Protein AF-L0A581-F1 (afdb_monomer_lite)

Foldseek 3Di:
DDPVLLVLLQQKWKWKAFPDPPPPPVPPDGTDTDRSDPPVSLVVQVCVVCVPPDDPWDKDKDWPAQDPQQKTKIWIDTPVGIMMMIMAGPVSHHRDPVNRVVVNDRVPNDDPDD

Sequence (114 aa):
MNEEQTLQLLDVVFVVYTTEDDLLDEDESPLVGVRADLDAAMKLAFERLLRDTTQEVNFTVAVLGPFADGRVNWLVETDESSMTIEAVRLSGEAIGEELMAWLMDPARFQPPQA

Structure (mmCIF, N/CA/C/O backbone):
data_AF-L0A581-F1
#
_entry.id   AF-L0A581-F1
#
loop_
_atom_site.group_PDB
_atom_site.id
_atom_site.type_symbol
_atom_site.label_atom_id
_atom_site.label_alt_id
_atom_site.label_comp_id
_atom_site.label_asym_id
_atom_site.label_entity_id
_atom_site.label_seq_id
_atom_site.pdbx_PDB_ins_code
_atom_site.Cartn_x
_atom_site.Cartn_y
_atom_site.Cartn_z
_atom_site.occupancy
_atom_site.B_iso_or_equiv
_atom_site.auth_seq_id
_atom_site.auth_comp_id
_atom_site.auth_asym_id
_atom_site.auth_atom_id
_atom_site.pdbx_PDB_model_num
ATOM 1 N N . MET A 1 1 ? -13.138 11.656 -2.126 1.00 68.62 1 MET A N 1
ATOM 2 C CA . MET A 1 1 ? -12.924 11.302 -0.712 1.00 68.62 1 MET A CA 1
ATOM 3 C C . MET A 1 1 ? -13.663 12.325 0.126 1.00 68.62 1 MET A C 1
ATOM 5 O O . MET A 1 1 ? -13.621 13.493 -0.246 1.00 68.62 1 MET A O 1
ATOM 9 N N . ASN A 1 2 ? -14.409 11.911 1.148 1.00 76.50 2 ASN A N 1
ATOM 10 C CA . ASN A 1 2 ? -15.070 12.849 2.064 1.00 76.50 2 ASN A CA 1
ATOM 11 C C . ASN A 1 2 ? -14.111 13.253 3.214 1.00 76.50 2 ASN A C 1
ATOM 13 O O . ASN A 1 2 ? -13.004 12.717 3.324 1.00 76.50 2 ASN A O 1
ATOM 17 N N . GLU A 1 3 ? -14.499 14.226 4.044 1.00 75.56 3 GLU A N 1
ATOM 18 C CA . GLU A 1 3 ? -13.660 14.704 5.161 1.00 75.56 3 GLU A CA 1
ATOM 19 C C . GLU A 1 3 ? -13.364 13.599 6.188 1.00 75.56 3 GLU A C 1
ATOM 21 O O . GLU A 1 3 ? -12.247 13.506 6.690 1.00 75.56 3 GLU A O 1
ATOM 26 N N . GLU A 1 4 ? -14.325 12.713 6.444 1.00 71.81 4 GLU A N 1
ATOM 27 C CA . GLU A 1 4 ? -14.196 11.607 7.398 1.00 71.81 4 GLU A CA 1
ATOM 28 C C . GLU A 1 4 ? -13.155 10.567 6.952 1.00 71.81 4 GL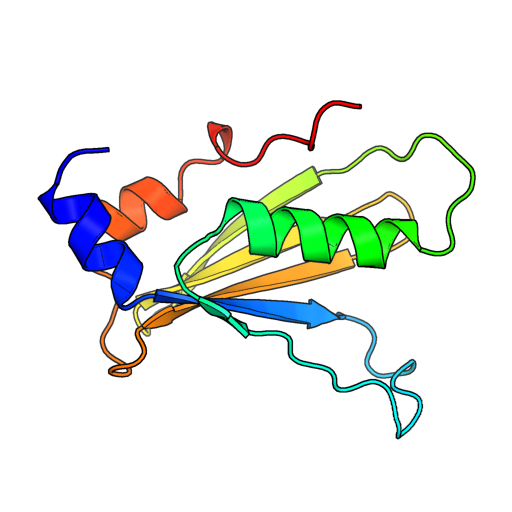U A C 1
ATOM 30 O O . GLU A 1 4 ? -12.266 10.205 7.720 1.00 71.81 4 GLU A O 1
ATOM 35 N N . GLN A 1 5 ? -13.176 10.175 5.677 1.00 67.06 5 GLN A N 1
ATOM 36 C CA . GLN A 1 5 ? -12.172 9.302 5.058 1.00 67.06 5 GLN A CA 1
ATOM 37 C C . GLN A 1 5 ? -10.781 9.945 5.052 1.00 67.06 5 GLN A C 1
ATOM 39 O O . GLN A 1 5 ? -9.779 9.270 5.274 1.00 67.06 5 GLN A O 1
ATOM 44 N N . THR A 1 6 ? -10.718 11.261 4.832 1.00 71.38 6 THR A N 1
ATOM 45 C CA . THR A 1 6 ? -9.455 12.012 4.839 1.00 71.38 6 THR A CA 1
ATOM 46 C C . THR A 1 6 ? -8.818 12.004 6.227 1.00 71.38 6 THR A C 1
ATOM 48 O O . THR A 1 6 ? -7.613 11.809 6.351 1.00 71.38 6 THR A O 1
ATOM 51 N N . LEU A 1 7 ? -9.625 12.170 7.279 1.00 71.75 7 LEU A N 1
ATOM 52 C CA . LEU A 1 7 ? -9.161 12.110 8.665 1.00 71.75 7 LEU A CA 1
ATOM 53 C C . LEU A 1 7 ? -8.701 10.702 9.059 1.00 71.75 7 LEU A C 1
ATOM 55 O O . LEU A 1 7 ? -7.675 10.573 9.720 1.00 71.75 7 LEU A O 1
ATOM 59 N N . GLN A 1 8 ? -9.402 9.652 8.620 1.00 69.62 8 GLN A N 1
ATOM 60 C CA . GLN A 1 8 ? -8.990 8.266 8.880 1.00 69.62 8 GLN A CA 1
ATOM 61 C C . GLN A 1 8 ? -7.646 7.913 8.212 1.00 69.62 8 GLN A C 1
ATOM 63 O O . GLN A 1 8 ? -6.856 7.167 8.789 1.00 69.62 8 GLN A O 1
ATOM 68 N N . LEU A 1 9 ? -7.344 8.485 7.039 1.00 72.38 9 LEU A N 1
ATOM 69 C CA . LEU A 1 9 ? -6.056 8.317 6.348 1.00 72.38 9 LEU A CA 1
ATOM 70 C C . LEU A 1 9 ? -4.861 8.922 7.098 1.00 72.38 9 LEU A C 1
ATOM 72 O O . LEU A 1 9 ? -3.745 8.431 6.945 1.00 72.38 9 LEU A O 1
ATOM 76 N N . LEU A 1 10 ? -5.069 9.943 7.939 1.00 72.12 10 LEU A N 1
ATOM 77 C CA . LEU A 1 10 ? -3.986 10.575 8.712 1.00 72.12 10 LEU A CA 1
ATOM 78 C C . LEU A 1 10 ? -3.336 9.630 9.736 1.00 72.12 10 LEU A C 1
ATOM 80 O O . LEU A 1 10 ? -2.185 9.846 10.140 1.00 72.12 10 LEU A O 1
ATOM 84 N N . ASP A 1 11 ? -4.073 8.595 10.136 1.00 78.81 11 ASP A N 1
ATOM 85 C CA . ASP A 1 11 ? -3.630 7.564 11.070 1.00 78.81 11 ASP A CA 1
ATOM 86 C C . ASP A 1 11 ? -3.004 6.349 10.373 1.00 78.81 11 ASP A C 1
ATOM 88 O O . ASP A 1 11 ? -2.505 5.459 11.063 1.00 78.81 11 ASP A O 1
ATOM 92 N N . VAL A 1 12 ? -3.020 6.294 9.036 1.00 82.38 12 VAL A N 1
ATOM 93 C CA . VAL A 1 12 ? -2.442 5.197 8.251 1.00 82.38 12 VAL A CA 1
ATOM 94 C C . VAL A 1 12 ? -1.005 5.519 7.842 1.00 82.38 12 VAL A C 1
ATOM 96 O O . VAL A 1 12 ? -0.673 6.616 7.383 1.00 82.38 12 VAL A O 1
ATOM 99 N N . VAL A 1 13 ? -0.140 4.524 8.002 1.00 83.06 13 VAL A N 1
ATOM 100 C CA . VAL A 1 13 ? 1.222 4.500 7.480 1.00 83.06 13 VAL A CA 1
ATOM 101 C C . VAL A 1 13 ? 1.286 3.469 6.372 1.00 83.06 13 VAL A C 1
ATOM 103 O O . VAL A 1 13 ? 0.856 2.331 6.558 1.00 83.06 13 VAL A O 1
ATOM 106 N N . PHE A 1 14 ? 1.850 3.882 5.244 1.00 84.50 14 PHE A N 1
ATOM 107 C CA . PHE A 1 14 ? 2.185 3.006 4.137 1.00 84.50 14 PHE A CA 1
ATOM 108 C C . PHE A 1 14 ? 3.657 2.621 4.250 1.00 84.50 14 PHE A C 1
ATOM 110 O O . PHE A 1 14 ? 4.517 3.497 4.295 1.00 84.50 14 PHE A O 1
ATOM 117 N N . VAL A 1 15 ? 3.961 1.332 4.329 1.00 82.44 15 VAL A N 1
ATOM 118 C CA . VAL A 1 15 ? 5.325 0.812 4.452 1.00 82.44 15 VAL A CA 1
ATOM 119 C C . VAL A 1 15 ? 5.674 0.073 3.173 1.00 82.44 15 VAL A C 1
ATOM 121 O O . VAL A 1 15 ? 4.966 -0.852 2.794 1.00 82.44 15 VAL A O 1
ATOM 124 N N . VAL A 1 16 ? 6.749 0.483 2.504 1.00 80.88 16 VAL A N 1
ATOM 125 C CA . VAL A 1 16 ? 7.241 -0.179 1.289 1.00 80.88 16 VAL A CA 1
ATOM 126 C C . VAL A 1 16 ? 8.348 -1.167 1.665 1.00 80.88 16 VAL A C 1
ATOM 128 O O . VAL A 1 16 ? 9.327 -0.760 2.291 1.00 80.88 16 VAL A O 1
ATOM 131 N N . TYR A 1 17 ? 8.207 -2.432 1.266 1.00 76.81 17 TYR A N 1
ATOM 132 C CA . TYR A 1 17 ? 9.188 -3.503 1.447 1.00 76.81 17 TYR A CA 1
ATOM 133 C C . TYR A 1 17 ? 9.757 -3.952 0.098 1.00 76.81 17 TYR A C 1
ATOM 135 O O . TYR A 1 17 ? 9.024 -4.143 -0.876 1.00 76.81 17 TYR A O 1
ATOM 143 N N . THR A 1 18 ? 11.067 -4.179 0.055 1.00 67.62 18 THR A N 1
ATOM 144 C CA . THR A 1 18 ? 11.718 -4.948 -1.013 1.00 67.62 18 THR A CA 1
ATOM 145 C C . THR A 1 18 ? 11.455 -6.435 -0.775 1.00 67.62 18 THR A C 1
ATOM 147 O O . THR A 1 18 ? 11.578 -6.901 0.355 1.00 67.62 18 THR A O 1
ATOM 150 N N . THR A 1 19 ? 11.099 -7.204 -1.808 1.00 58.16 19 THR A N 1
ATOM 151 C CA . THR A 1 19 ? 10.982 -8.672 -1.675 1.00 58.16 19 THR A CA 1
ATOM 152 C C . THR A 1 19 ? 12.332 -9.388 -1.734 1.00 58.16 19 THR A C 1
ATOM 154 O O . THR A 1 19 ? 12.384 -10.601 -1.560 1.00 58.16 19 THR A O 1
ATOM 157 N N . GLU A 1 20 ? 13.419 -8.666 -2.003 1.00 53.75 20 GLU A N 1
ATOM 158 C CA . GLU A 1 20 ? 14.763 -9.234 -2.054 1.00 53.75 20 GLU A CA 1
ATOM 159 C C . GLU A 1 20 ? 15.394 -9.238 -0.658 1.00 53.75 20 GLU A C 1
ATOM 161 O O . GLU A 1 20 ? 15.804 -8.200 -0.139 1.00 53.75 20 GLU A O 1
ATOM 166 N N . ASP A 1 21 ? 15.475 -10.435 -0.071 1.00 46.59 21 ASP A N 1
ATOM 167 C CA . ASP A 1 21 ? 16.204 -10.738 1.172 1.00 46.59 21 ASP A CA 1
ATOM 168 C C . ASP A 1 21 ? 17.738 -10.556 1.031 1.00 46.59 21 ASP A C 1
ATOM 170 O O . ASP A 1 21 ? 18.444 -10.550 2.036 1.00 46.59 21 ASP A O 1
ATOM 174 N N . ASP A 1 22 ? 18.263 -10.374 -0.190 1.00 42.19 22 ASP A N 1
ATOM 175 C CA . ASP A 1 22 ? 19.704 -10.455 -0.493 1.00 42.19 22 ASP A CA 1
ATOM 176 C C . ASP A 1 22 ? 20.387 -9.117 -0.871 1.00 42.19 22 ASP A C 1
ATOM 178 O O . ASP A 1 22 ? 21.596 -9.115 -1.103 1.00 42.19 22 ASP A O 1
ATOM 182 N N . LEU A 1 23 ? 19.676 -7.977 -0.927 1.00 46.34 23 LEU A N 1
ATOM 183 C CA . LEU A 1 23 ? 20.239 -6.695 -1.418 1.00 46.34 23 LEU A CA 1
ATOM 184 C C . LEU A 1 23 ? 20.294 -5.542 -0.408 1.00 46.34 23 LEU A C 1
ATOM 186 O O . LEU A 1 23 ? 20.573 -4.406 -0.790 1.00 46.34 23 LEU A O 1
ATOM 190 N N . LEU A 1 24 ? 20.080 -5.792 0.882 1.00 49.78 24 LEU A N 1
ATOM 191 C CA . LEU A 1 24 ? 20.386 -4.759 1.869 1.00 49.78 24 LEU A CA 1
ATOM 192 C C . LEU A 1 24 ? 21.903 -4.709 2.066 1.00 49.78 24 LEU A C 1
ATOM 194 O O . LEU A 1 24 ? 22.451 -5.394 2.931 1.00 49.78 24 LEU A O 1
ATOM 198 N N . ASP A 1 25 ? 22.578 -3.867 1.279 1.00 49.84 25 ASP A N 1
ATOM 199 C CA . ASP A 1 25 ? 23.781 -3.200 1.773 1.00 49.84 25 ASP A CA 1
ATOM 200 C C . ASP A 1 25 ? 23.455 -2.693 3.188 1.00 49.84 25 ASP A C 1
ATOM 202 O O . ASP A 1 25 ? 22.387 -2.116 3.408 1.00 49.84 25 ASP A O 1
ATOM 206 N N . GLU A 1 26 ? 24.345 -2.916 4.159 1.00 47.88 26 GLU A N 1
ATOM 207 C CA . GLU A 1 26 ? 24.122 -2.601 5.585 1.00 47.88 26 GLU A CA 1
ATOM 208 C C . GLU A 1 26 ? 23.738 -1.118 5.847 1.00 47.88 26 GLU A C 1
ATOM 210 O O . GLU A 1 26 ? 23.304 -0.776 6.949 1.00 47.88 26 GLU A O 1
ATOM 215 N N . ASP A 1 27 ? 23.838 -0.258 4.824 1.00 48.06 27 ASP A N 1
ATOM 216 C CA . ASP A 1 27 ? 23.495 1.166 4.816 1.00 48.06 27 ASP A CA 1
ATOM 217 C C . ASP A 1 27 ? 22.139 1.516 4.149 1.00 48.06 27 ASP A C 1
ATOM 219 O O . ASP A 1 27 ? 21.632 2.628 4.344 1.00 48.06 27 ASP A O 1
ATOM 223 N N . GLU A 1 28 ? 21.498 0.616 3.393 1.00 47.66 28 GLU A N 1
ATOM 224 C CA . GLU A 1 28 ? 20.179 0.870 2.795 1.00 47.66 28 GLU A CA 1
ATOM 225 C C . GLU A 1 28 ? 19.071 0.442 3.764 1.00 47.66 28 GLU A C 1
ATOM 227 O O . GLU A 1 28 ? 18.660 -0.710 3.844 1.00 47.66 28 GLU A O 1
ATOM 232 N N . SER A 1 29 ? 18.566 1.398 4.548 1.00 47.06 29 SER A N 1
ATOM 233 C CA . SER A 1 29 ? 17.459 1.141 5.476 1.00 47.06 29 SER A CA 1
ATOM 234 C C . SER A 1 29 ? 16.235 0.563 4.726 1.00 47.06 29 SER A C 1
ATOM 236 O O . SER A 1 29 ? 15.714 1.224 3.817 1.00 47.06 29 SER A O 1
ATOM 238 N N . PRO A 1 30 ? 15.728 -0.627 5.113 1.00 49.50 30 PRO A N 1
ATOM 239 C CA . PRO A 1 30 ? 14.757 -1.395 4.320 1.00 49.50 30 PRO A CA 1
ATOM 240 C C . PRO A 1 30 ? 13.324 -0.855 4.352 1.00 49.50 30 PRO A C 1
ATOM 242 O O . PRO A 1 30 ? 12.427 -1.449 3.764 1.00 49.50 30 PRO A O 1
ATOM 245 N N . LEU A 1 31 ? 13.071 0.230 5.085 1.00 53.72 31 LEU A N 1
ATOM 246 C CA . LEU A 1 31 ? 11.724 0.613 5.492 1.00 53.72 31 LEU A CA 1
ATOM 247 C C . LEU A 1 31 ? 11.559 2.123 5.376 1.00 53.72 31 LEU A C 1
ATOM 249 O O . LEU A 1 31 ? 12.051 2.881 6.213 1.00 53.72 31 LEU A O 1
ATOM 253 N N . VAL A 1 32 ? 10.833 2.569 4.355 1.00 57.50 32 VAL A N 1
ATOM 254 C CA . VAL A 1 32 ? 10.354 3.951 4.290 1.00 57.50 32 VAL A CA 1
ATOM 255 C C . VAL A 1 32 ? 8.858 3.925 4.560 1.00 57.50 32 VAL A C 1
ATOM 257 O O . VAL A 1 32 ? 8.063 3.505 3.722 1.00 57.50 32 VAL A O 1
ATOM 260 N N . GLY A 1 33 ? 8.483 4.350 5.765 1.00 59.97 33 GLY A N 1
ATOM 261 C CA . GLY A 1 33 ? 7.094 4.632 6.096 1.00 59.97 33 GLY A CA 1
ATOM 262 C C . GLY A 1 33 ? 6.687 5.969 5.482 1.00 59.97 33 GLY A C 1
ATOM 263 O O . GLY A 1 33 ? 7.175 7.016 5.908 1.00 59.97 33 GLY A O 1
ATOM 264 N N . VAL A 1 34 ? 5.789 5.951 4.504 1.00 63.78 34 VAL A N 1
ATOM 265 C CA . VAL A 1 34 ? 5.143 7.148 3.971 1.00 63.78 34 VAL A CA 1
ATOM 266 C C . VAL A 1 34 ? 3.847 7.360 4.744 1.00 63.78 34 VAL A C 1
ATOM 268 O O . VAL A 1 34 ? 2.934 6.533 4.731 1.00 63.78 34 VAL A O 1
ATOM 271 N N . ARG A 1 35 ? 3.775 8.461 5.491 1.00 60.69 35 ARG A N 1
ATOM 272 C CA . ARG A 1 35 ? 2.602 8.780 6.308 1.00 60.69 35 ARG A CA 1
ATOM 273 C C . ARG A 1 35 ? 1.500 9.363 5.423 1.00 60.69 35 ARG A C 1
ATOM 275 O O . ARG A 1 35 ? 1.752 10.336 4.720 1.00 60.69 35 ARG A O 1
ATOM 282 N N . ALA A 1 36 ? 0.294 8.804 5.522 1.00 60.25 36 ALA A N 1
ATOM 283 C CA . ALA A 1 36 ? -0.961 9.290 4.935 1.00 60.25 36 ALA A CA 1
ATOM 284 C C . ALA A 1 36 ? -1.079 9.362 3.396 1.00 60.25 36 ALA A C 1
ATOM 286 O O . ALA A 1 36 ? -2.197 9.509 2.907 1.00 60.25 36 ALA A O 1
ATOM 287 N N . ASP A 1 37 ? 0.010 9.246 2.634 1.00 73.50 37 ASP A N 1
ATOM 288 C CA . ASP A 1 37 ? -0.003 9.444 1.180 1.00 73.50 37 ASP A CA 1
ATOM 289 C C . ASP A 1 37 ? 0.359 8.154 0.425 1.00 73.50 37 ASP A C 1
ATOM 291 O O . ASP A 1 37 ? 1.531 7.799 0.264 1.00 73.50 37 ASP A O 1
ATOM 295 N N . LEU A 1 38 ? -0.680 7.441 -0.024 1.00 75.69 38 LEU A N 1
ATOM 296 C CA . LEU A 1 38 ? -0.548 6.249 -0.859 1.00 75.69 38 LEU A CA 1
ATOM 297 C C . LEU A 1 38 ? 0.178 6.563 -2.173 1.00 75.69 38 LEU A C 1
ATOM 299 O O . LEU A 1 38 ? 0.991 5.754 -2.612 1.00 75.69 38 LEU A O 1
ATOM 303 N N . ASP A 1 39 ? -0.058 7.730 -2.776 1.00 78.50 39 ASP A N 1
ATOM 304 C CA . ASP A 1 39 ? 0.567 8.101 -4.048 1.00 78.50 39 ASP A CA 1
ATOM 305 C C . ASP A 1 39 ? 2.077 8.268 -3.866 1.00 78.50 39 ASP A C 1
ATOM 307 O O . ASP A 1 39 ? 2.864 7.841 -4.710 1.00 78.50 39 ASP A O 1
ATOM 311 N N . ALA A 1 40 ? 2.505 8.822 -2.730 1.00 78.81 40 ALA A N 1
ATOM 312 C CA . ALA A 1 40 ? 3.918 8.914 -2.387 1.00 78.81 40 ALA A CA 1
ATOM 313 C C . ALA A 1 40 ? 4.546 7.539 -2.080 1.00 78.81 40 ALA A C 1
ATOM 315 O O . ALA A 1 40 ? 5.689 7.303 -2.475 1.00 78.81 40 ALA A O 1
ATOM 316 N N . ALA A 1 41 ? 3.816 6.613 -1.445 1.00 81.25 41 ALA A N 1
ATOM 317 C CA . ALA A 1 41 ? 4.283 5.236 -1.250 1.00 81.25 41 ALA A CA 1
ATOM 318 C C . ALA A 1 41 ? 4.436 4.492 -2.586 1.00 81.25 41 ALA A C 1
ATOM 320 O O . ALA A 1 41 ? 5.466 3.866 -2.834 1.00 81.25 41 ALA A O 1
ATOM 321 N N . MET A 1 42 ? 3.446 4.626 -3.472 1.00 80.94 42 MET A N 1
ATOM 322 C CA . MET A 1 42 ? 3.479 4.081 -4.828 1.00 80.94 42 MET A CA 1
ATOM 323 C C . MET A 1 42 ? 4.641 4.671 -5.624 1.00 80.94 42 MET A C 1
ATOM 325 O O . MET A 1 42 ? 5.430 3.929 -6.198 1.00 80.94 42 MET A O 1
ATOM 329 N N . LYS A 1 43 ? 4.796 6.000 -5.618 1.00 80.56 43 LYS A N 1
ATOM 330 C CA . LYS A 1 43 ? 5.900 6.687 -6.295 1.00 80.56 43 LYS A CA 1
ATOM 331 C C . LYS A 1 43 ? 7.255 6.187 -5.8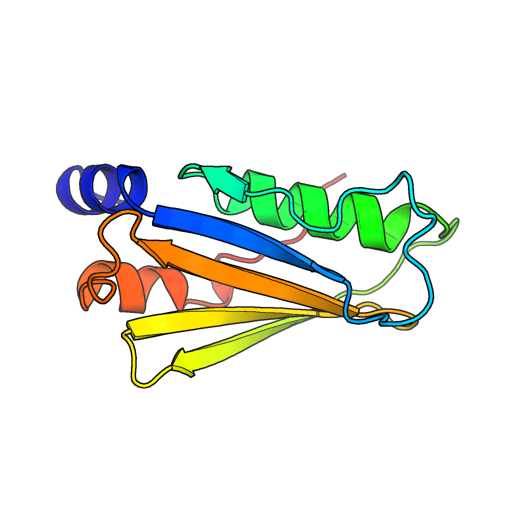08 1.00 80.56 43 LYS A C 1
ATOM 333 O O . LYS A 1 43 ? 8.118 5.924 -6.634 1.00 80.56 43 LYS A O 1
ATOM 338 N N . LEU A 1 44 ? 7.429 6.013 -4.500 1.00 80.00 44 LEU A N 1
ATOM 339 C CA . LEU A 1 44 ? 8.669 5.482 -3.947 1.00 80.00 44 LEU A CA 1
ATOM 340 C C . LEU A 1 44 ? 8.932 4.037 -4.390 1.00 80.00 44 LEU A C 1
ATOM 342 O O . LEU A 1 44 ? 10.064 3.709 -4.742 1.00 80.00 44 LEU A O 1
ATOM 346 N N . ALA A 1 45 ? 7.907 3.179 -4.379 1.00 81.06 45 ALA A N 1
ATOM 347 C CA . ALA A 1 45 ? 8.027 1.810 -4.872 1.00 81.06 45 ALA A CA 1
ATOM 348 C C . ALA A 1 45 ? 8.440 1.796 -6.353 1.00 81.06 45 ALA A C 1
ATOM 350 O O . ALA A 1 45 ? 9.363 1.077 -6.724 1.00 81.06 45 ALA A O 1
ATOM 351 N N . PHE A 1 46 ? 7.836 2.655 -7.180 1.00 79.44 46 PHE A N 1
ATOM 352 C CA . PHE A 1 46 ? 8.226 2.811 -8.581 1.00 79.44 46 PHE A CA 1
ATOM 353 C C . PHE A 1 46 ? 9.653 3.335 -8.740 1.00 79.44 46 PHE A C 1
ATOM 355 O O . PHE A 1 46 ? 10.424 2.754 -9.491 1.00 79.44 46 PHE A O 1
ATOM 362 N N . GLU A 1 47 ? 10.040 4.395 -8.032 1.00 79.81 47 GLU A N 1
ATOM 363 C CA . GLU A 1 47 ? 11.400 4.945 -8.100 1.00 79.81 47 GLU A CA 1
ATOM 364 C C . GLU A 1 47 ? 12.457 3.900 -7.732 1.00 79.81 47 GLU A C 1
ATOM 366 O O . GLU A 1 47 ? 13.519 3.865 -8.349 1.00 79.81 47 GLU A O 1
ATOM 371 N N . ARG A 1 48 ? 12.162 3.026 -6.762 1.00 79.12 48 ARG A N 1
ATOM 372 C CA . ARG A 1 48 ? 13.056 1.926 -6.383 1.00 79.12 48 ARG A CA 1
ATOM 373 C C . ARG A 1 48 ? 13.087 0.811 -7.424 1.00 79.12 48 ARG A C 1
ATOM 375 O O . ARG A 1 48 ? 14.177 0.430 -7.829 1.00 79.12 48 ARG A O 1
ATOM 382 N N . LEU A 1 49 ? 11.930 0.347 -7.900 1.00 78.50 49 LEU A N 1
ATOM 383 C CA . LEU A 1 49 ? 11.840 -0.674 -8.956 1.00 78.50 49 LEU A CA 1
ATOM 384 C C . LEU A 1 49 ? 12.501 -0.227 -10.268 1.00 78.50 49 LEU A C 1
ATOM 386 O O . LEU A 1 49 ? 13.031 -1.048 -11.009 1.00 78.50 49 LEU A O 1
ATOM 390 N N . LEU A 1 50 ? 12.466 1.072 -10.566 1.00 76.12 50 LEU A N 1
ATOM 391 C CA . LEU A 1 50 ? 13.013 1.643 -11.794 1.00 76.12 50 LEU A CA 1
ATOM 392 C C . LEU A 1 50 ? 14.459 2.144 -11.643 1.00 76.12 50 LEU A C 1
ATOM 394 O O . LEU A 1 50 ? 15.042 2.572 -12.637 1.00 76.12 50 LEU A O 1
ATOM 398 N N . ARG A 1 51 ? 15.054 2.112 -10.440 1.00 73.56 51 ARG A N 1
ATOM 399 C CA . ARG A 1 51 ? 16.389 2.687 -10.175 1.00 73.56 51 ARG A CA 1
ATOM 400 C C . ARG A 1 51 ? 17.467 2.131 -11.108 1.00 73.56 51 ARG A C 1
ATOM 402 O O . ARG A 1 51 ? 18.338 2.888 -11.533 1.00 73.56 51 ARG A O 1
ATOM 409 N N . ASP A 1 52 ? 17.356 0.853 -11.457 1.00 64.62 52 ASP A N 1
ATOM 410 C CA . ASP A 1 52 ? 18.344 0.135 -12.265 1.00 64.62 52 ASP A CA 1
ATOM 411 C C . ASP A 1 52 ? 17.855 -0.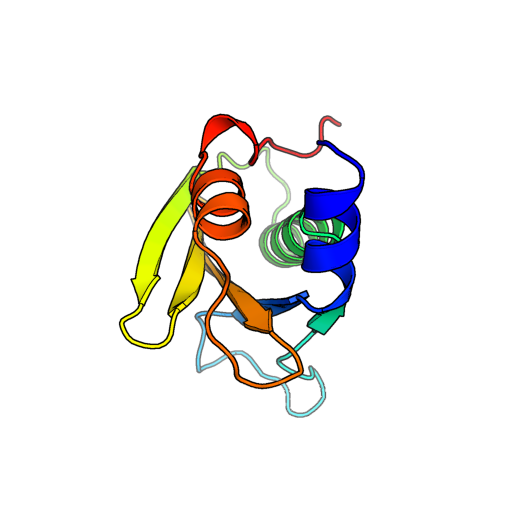200 -13.683 1.00 64.62 52 ASP A C 1
ATOM 413 O O . ASP A 1 52 ? 18.574 -0.834 -14.459 1.00 64.62 52 ASP A O 1
ATOM 417 N N . THR A 1 53 ? 16.661 0.266 -14.071 1.00 63.69 53 THR A N 1
ATOM 418 C CA . THR A 1 53 ? 16.117 0.016 -15.408 1.00 63.69 53 THR A CA 1
ATOM 419 C C . THR A 1 53 ? 16.300 1.212 -16.338 1.00 63.69 53 THR A C 1
ATOM 421 O O . THR A 1 53 ? 16.184 2.375 -15.958 1.00 63.69 53 THR A O 1
ATOM 424 N N . THR A 1 54 ? 16.591 0.925 -17.603 1.00 61.03 54 THR A N 1
ATOM 425 C CA . THR A 1 54 ? 16.802 1.944 -18.649 1.00 61.03 54 THR A CA 1
ATOM 426 C C . THR A 1 54 ? 15.741 1.888 -19.748 1.00 61.03 54 THR A C 1
ATOM 428 O O . THR A 1 54 ? 15.845 2.612 -20.738 1.00 61.03 54 THR A O 1
ATOM 431 N N . GLN A 1 55 ? 14.728 1.032 -19.592 1.00 63.31 55 GLN A N 1
ATOM 432 C CA . GLN A 1 55 ? 13.688 0.782 -20.590 1.00 63.31 55 GLN A CA 1
ATOM 433 C C . GLN A 1 55 ? 12.303 1.179 -20.073 1.00 63.31 55 GLN A C 1
ATOM 435 O O . GLN A 1 55 ? 12.106 1.379 -18.878 1.00 63.31 55 GLN A O 1
ATOM 440 N N . GLU A 1 56 ? 11.339 1.301 -20.987 1.00 68.44 56 GLU A N 1
ATOM 441 C CA . GLU A 1 56 ? 9.925 1.361 -20.614 1.00 68.44 56 GLU A CA 1
ATOM 442 C C . GLU A 1 56 ? 9.536 0.024 -19.983 1.00 68.44 56 GLU A C 1
ATOM 444 O O . GLU A 1 56 ? 9.563 -1.013 -20.646 1.00 68.44 56 GLU A O 1
ATOM 449 N N . VAL A 1 57 ? 9.207 0.050 -18.695 1.00 71.44 57 VAL A N 1
ATOM 450 C CA . VAL A 1 57 ? 8.858 -1.150 -17.938 1.00 71.44 57 VAL A CA 1
ATOM 451 C C . VAL A 1 57 ? 7.351 -1.200 -17.760 1.00 71.44 57 VAL A C 1
ATOM 453 O O . VAL A 1 57 ? 6.736 -0.233 -17.304 1.00 71.44 57 VAL A O 1
ATOM 456 N N . ASN A 1 58 ? 6.750 -2.333 -18.122 1.00 78.25 58 ASN A N 1
ATOM 457 C CA . ASN A 1 58 ? 5.365 -2.599 -17.765 1.00 78.25 58 ASN A CA 1
ATOM 458 C C . ASN A 1 58 ? 5.290 -2.911 -16.279 1.00 78.25 58 ASN A C 1
ATOM 460 O O . ASN A 1 58 ? 6.179 -3.547 -15.716 1.00 78.25 58 ASN A O 1
ATOM 464 N N . PHE A 1 59 ? 4.197 -2.507 -15.653 1.00 78.81 59 PHE A N 1
ATOM 465 C CA . PHE A 1 59 ? 3.985 -2.820 -14.257 1.00 78.81 59 PHE A CA 1
ATOM 466 C C . PHE A 1 59 ? 2.554 -3.184 -13.967 1.00 78.81 59 PHE A C 1
ATOM 468 O O . PHE A 1 59 ? 1.611 -2.773 -14.646 1.00 78.81 59 PHE A O 1
ATOM 475 N N . THR A 1 60 ? 2.429 -3.943 -12.893 1.00 85.88 60 THR A N 1
ATOM 476 C CA . THR A 1 60 ? 1.160 -4.404 -12.370 1.00 85.88 60 THR A CA 1
ATOM 477 C C . THR A 1 60 ? 1.107 -4.086 -10.889 1.00 85.88 60 THR A C 1
ATOM 479 O O . THR A 1 60 ? 2.085 -4.263 -10.166 1.00 85.88 60 THR A O 1
ATOM 482 N N . VAL A 1 61 ? -0.050 -3.607 -10.436 1.00 86.75 61 VAL A N 1
ATOM 483 C CA . VAL A 1 61 ? -0.342 -3.454 -9.013 1.00 86.75 61 VAL A CA 1
ATOM 484 C C . VAL A 1 61 ? -1.466 -4.415 -8.669 1.00 86.75 61 VAL A C 1
ATOM 486 O O . VAL A 1 61 ? -2.572 -4.306 -9.200 1.00 86.75 61 VAL A O 1
ATOM 489 N N . ALA A 1 62 ? -1.177 -5.369 -7.792 1.00 87.94 62 ALA A N 1
ATOM 490 C CA . ALA A 1 62 ? -2.132 -6.355 -7.319 1.00 87.94 62 ALA A CA 1
ATOM 491 C C . ALA A 1 62 ? -2.441 -6.120 -5.839 1.00 87.94 62 ALA A C 1
ATOM 493 O O . ALA A 1 62 ? -1.550 -6.084 -4.993 1.00 87.94 62 ALA A O 1
ATOM 494 N N . VAL A 1 63 ? -3.725 -5.988 -5.513 1.00 88.75 63 VAL A N 1
ATOM 495 C CA . VAL A 1 63 ? -4.183 -5.950 -4.121 1.00 88.75 63 VAL A CA 1
ATOM 496 C C . VAL A 1 63 ? -4.162 -7.382 -3.578 1.00 88.75 63 VAL A C 1
ATOM 498 O O . VAL A 1 63 ? -4.916 -8.229 -4.054 1.00 88.75 63 VAL A O 1
ATOM 501 N N . LEU A 1 64 ? -3.309 -7.669 -2.592 1.00 85.69 64 LEU A N 1
ATOM 502 C CA . LEU A 1 64 ? -3.158 -9.017 -2.021 1.00 85.69 64 LEU A CA 1
ATOM 503 C C . LEU A 1 64 ? -4.275 -9.373 -1.031 1.00 85.69 64 LEU A C 1
ATOM 505 O O . LEU A 1 64 ? -4.516 -10.547 -0.753 1.00 85.69 64 LEU A O 1
ATOM 509 N N . GLY A 1 65 ? -4.993 -8.361 -0.548 1.00 77.00 65 GLY A N 1
ATOM 510 C CA . GLY A 1 65 ? -6.196 -8.512 0.256 1.00 77.00 65 GLY A CA 1
ATOM 511 C C . GLY A 1 65 ? -6.065 -7.942 1.663 1.00 77.00 65 GLY A C 1
ATOM 512 O O . GLY A 1 65 ? -4.964 -7.592 2.101 1.00 77.00 65 GLY A O 1
ATOM 513 N N . PRO A 1 66 ? -7.196 -7.841 2.379 1.00 85.81 66 PRO A N 1
ATOM 514 C CA . PRO A 1 66 ? -7.167 -7.538 3.792 1.00 85.81 66 PRO A CA 1
ATOM 515 C C . PRO A 1 66 ? -6.629 -8.751 4.558 1.00 85.81 66 PRO A C 1
ATOM 517 O O . PRO A 1 66 ? -7.079 -9.884 4.365 1.00 85.81 66 PRO A O 1
ATOM 520 N N . PHE A 1 67 ? -5.684 -8.513 5.457 1.00 85.25 67 PHE A N 1
ATOM 521 C CA . PHE A 1 67 ? -5.209 -9.507 6.408 1.00 85.25 67 PHE A CA 1
ATOM 522 C C . PHE A 1 67 ? -6.154 -9.593 7.608 1.00 85.25 67 PHE A C 1
ATOM 524 O O . PHE A 1 67 ? -6.956 -8.697 7.874 1.00 85.25 67 PHE A O 1
ATOM 531 N N . ALA A 1 68 ? -6.057 -10.691 8.360 1.00 82.19 68 ALA A N 1
ATOM 532 C CA . ALA A 1 68 ? -6.915 -10.945 9.520 1.00 82.19 68 ALA A CA 1
ATOM 533 C C . ALA A 1 68 ? -6.780 -9.888 10.635 1.00 82.19 68 ALA A C 1
ATOM 535 O O . ALA A 1 68 ? -7.673 -9.757 11.467 1.00 82.19 68 ALA A O 1
ATOM 536 N N . ASP A 1 69 ? -5.677 -9.142 10.650 1.00 82.06 69 ASP A N 1
ATOM 537 C CA . ASP A 1 69 ? -5.404 -8.040 11.577 1.00 82.06 69 ASP A CA 1
ATOM 538 C C . ASP A 1 69 ? -5.880 -6.670 11.058 1.00 82.06 69 ASP A C 1
ATOM 540 O O . ASP A 1 69 ? -5.688 -5.653 11.722 1.00 82.06 69 ASP A O 1
ATOM 544 N N . GLY A 1 70 ? -6.534 -6.633 9.894 1.00 83.12 70 GLY A N 1
ATOM 545 C CA . GLY A 1 70 ? -7.077 -5.411 9.312 1.00 83.12 70 GLY A CA 1
ATOM 546 C C . GLY A 1 70 ? -6.045 -4.537 8.602 1.00 83.12 70 GLY A C 1
ATOM 547 O O . GLY A 1 70 ? -6.335 -3.365 8.363 1.00 83.12 70 GLY A O 1
ATOM 548 N N . ARG A 1 71 ? -4.870 -5.082 8.266 1.00 87.38 71 ARG A N 1
ATOM 549 C CA . ARG A 1 71 ? -3.934 -4.486 7.301 1.00 87.38 71 ARG A CA 1
ATOM 550 C C . ARG A 1 71 ? -4.325 -4.840 5.874 1.00 87.38 71 ARG A C 1
ATOM 552 O O . ARG A 1 71 ? -5.092 -5.772 5.646 1.00 87.38 71 ARG A O 1
ATOM 559 N N . VAL A 1 72 ? -3.767 -4.124 4.910 1.00 89.00 72 VAL A N 1
ATOM 560 C CA . VAL A 1 72 ? -3.880 -4.458 3.487 1.00 89.00 72 VAL A CA 1
ATOM 561 C C . VAL A 1 72 ? -2.510 -4.336 2.851 1.00 89.00 72 VAL A C 1
ATOM 563 O O . VAL A 1 72 ? -1.796 -3.371 3.127 1.00 89.00 72 VAL A O 1
ATOM 566 N N . ASN A 1 73 ? -2.166 -5.311 2.007 1.00 89.12 73 ASN A N 1
ATOM 567 C CA . ASN A 1 73 ? -0.937 -5.250 1.226 1.00 89.12 73 ASN A CA 1
ATOM 568 C C . ASN A 1 73 ? -1.232 -5.179 -0.262 1.00 89.12 73 ASN A C 1
ATOM 570 O O . ASN A 1 73 ? -2.194 -5.760 -0.774 1.00 89.12 73 ASN A O 1
ATOM 574 N N . TRP A 1 74 ? -0.318 -4.520 -0.950 1.00 89.75 74 TRP A N 1
ATOM 575 C CA . TRP A 1 74 ? -0.226 -4.471 -2.391 1.00 89.75 74 TRP A CA 1
ATOM 576 C C . TRP A 1 74 ? 1.092 -5.079 -2.817 1.00 89.75 74 TRP A C 1
ATOM 578 O O . TRP A 1 74 ? 2.103 -4.929 -2.137 1.00 89.75 74 TRP A O 1
ATOM 588 N N . LEU A 1 75 ? 1.061 -5.752 -3.953 1.00 88.69 75 LEU A N 1
ATOM 589 C CA . LEU A 1 75 ? 2.229 -6.196 -4.679 1.00 88.69 75 LEU A CA 1
ATOM 590 C C . LEU A 1 75 ? 2.373 -5.290 -5.899 1.00 88.69 75 LEU A C 1
ATOM 592 O O . LEU A 1 75 ? 1.425 -5.127 -6.667 1.00 88.69 75 LEU A O 1
ATOM 596 N N . VAL A 1 76 ? 3.537 -4.674 -6.035 1.00 86.62 76 VAL A N 1
ATOM 597 C CA . VAL A 1 76 ? 3.927 -3.865 -7.185 1.00 86.62 76 VAL A CA 1
ATOM 598 C C . VAL A 1 76 ? 4.997 -4.651 -7.923 1.00 86.62 76 VAL A C 1
ATOM 600 O O . VAL A 1 76 ? 6.051 -4.926 -7.356 1.00 86.62 76 VAL A O 1
ATOM 603 N N . GLU A 1 77 ? 4.718 -5.036 -9.161 1.00 86.00 77 GLU A N 1
ATOM 604 C CA . GLU A 1 77 ? 5.603 -5.886 -9.963 1.00 86.00 77 GLU A CA 1
ATOM 605 C C . GLU A 1 77 ? 5.965 -5.195 -11.266 1.00 86.00 77 GLU A C 1
ATOM 607 O O . GLU A 1 77 ? 5.124 -4.553 -11.901 1.00 86.00 77 GLU A O 1
ATOM 612 N N . THR A 1 78 ? 7.212 -5.383 -11.668 1.00 81.94 78 THR A N 1
ATOM 613 C CA . THR A 1 78 ? 7.695 -5.216 -13.033 1.00 81.94 78 THR A CA 1
ATOM 614 C C . THR A 1 78 ? 7.966 -6.591 -13.644 1.00 81.94 78 THR A C 1
ATOM 616 O O . THR A 1 78 ? 7.798 -7.618 -12.989 1.00 81.94 78 THR A O 1
ATOM 619 N N . ASP A 1 79 ? 8.420 -6.628 -14.896 1.00 80.75 79 ASP A N 1
ATOM 620 C CA . ASP A 1 79 ? 8.845 -7.880 -15.535 1.00 80.75 79 ASP A CA 1
ATOM 621 C C . ASP A 1 79 ? 10.058 -8.538 -14.833 1.00 80.75 79 ASP A C 1
ATOM 623 O O . ASP A 1 79 ? 10.278 -9.740 -14.989 1.00 80.75 79 ASP A O 1
ATOM 627 N N . GLU A 1 80 ? 10.844 -7.771 -14.067 1.00 76.94 80 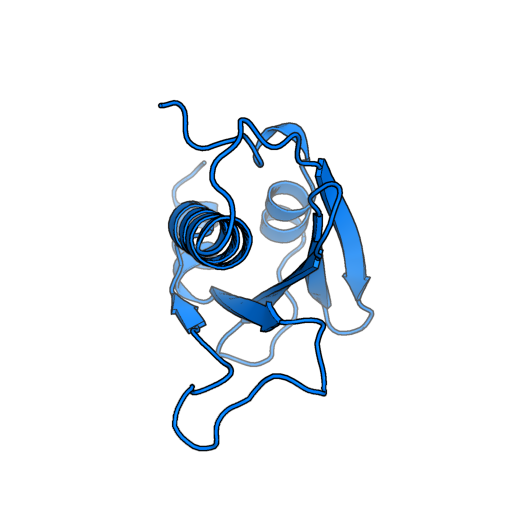GLU A N 1
ATOM 628 C CA . GLU A 1 80 ? 12.129 -8.211 -13.496 1.00 76.94 80 GLU A CA 1
ATOM 629 C C . GLU A 1 80 ? 12.172 -8.198 -11.961 1.00 76.94 80 GLU A C 1
ATOM 631 O O . GLU A 1 80 ? 13.021 -8.862 -11.366 1.00 76.94 80 GLU A O 1
ATOM 636 N N . SER A 1 81 ? 11.286 -7.454 -11.298 1.00 79.56 81 SER A N 1
ATOM 637 C CA . SER A 1 81 ? 11.357 -7.225 -9.853 1.00 79.56 81 SER A CA 1
ATOM 638 C C . SER A 1 81 ? 9.980 -7.020 -9.236 1.00 79.56 81 SER A C 1
ATOM 640 O O . SER A 1 81 ? 9.011 -6.671 -9.909 1.00 79.56 81 SER A O 1
ATOM 642 N N . SER A 1 82 ? 9.897 -7.190 -7.919 1.00 85.00 82 SER A N 1
ATOM 643 C CA . SER A 1 82 ? 8.673 -6.950 -7.163 1.00 85.00 82 SER A CA 1
ATOM 644 C C . SER A 1 82 ? 8.947 -6.232 -5.846 1.00 85.00 82 SER A C 1
ATOM 646 O O . SER A 1 82 ? 10.023 -6.338 -5.262 1.00 85.00 82 SER A O 1
ATOM 648 N N . MET A 1 83 ? 7.956 -5.497 -5.359 1.00 84.94 83 MET A N 1
ATOM 649 C CA . MET A 1 83 ? 7.947 -4.873 -4.039 1.00 84.94 83 MET A CA 1
ATOM 650 C C . MET A 1 83 ? 6.560 -5.002 -3.429 1.00 84.94 83 MET A C 1
ATOM 652 O O . MET A 1 83 ? 5.564 -5.078 -4.147 1.00 84.94 83 MET A O 1
ATOM 656 N N . THR A 1 84 ? 6.474 -4.982 -2.104 1.00 87.06 84 THR A N 1
ATOM 657 C CA . THR A 1 84 ? 5.182 -4.913 -1.420 1.00 87.06 84 THR A CA 1
ATOM 658 C C . THR A 1 84 ? 5.001 -3.580 -0.722 1.00 87.06 84 THR A C 1
ATOM 660 O O . THR A 1 84 ? 5.953 -2.948 -0.272 1.00 87.06 84 THR A O 1
ATOM 663 N N . ILE A 1 85 ? 3.756 -3.130 -0.645 1.00 87.44 85 ILE A N 1
ATOM 664 C CA . ILE A 1 85 ? 3.354 -1.976 0.151 1.00 87.44 85 ILE A CA 1
ATOM 665 C C . ILE A 1 85 ? 2.346 -2.490 1.169 1.00 87.44 85 ILE A C 1
ATOM 667 O O . ILE A 1 85 ? 1.450 -3.240 0.804 1.00 87.44 85 ILE A O 1
ATOM 671 N N . GLU A 1 86 ? 2.478 -2.109 2.429 1.00 88.12 86 GLU A N 1
ATOM 672 C CA . GLU A 1 86 ? 1.531 -2.421 3.501 1.00 88.12 86 GLU A CA 1
ATOM 673 C C . GLU A 1 86 ? 0.901 -1.133 4.008 1.00 88.12 86 GLU A C 1
ATOM 675 O O . GLU A 1 86 ? 1.609 -0.155 4.229 1.00 88.12 86 GLU A O 1
ATOM 680 N N . ALA A 1 87 ? -0.407 -1.132 4.250 1.00 88.62 87 ALA A N 1
ATOM 681 C CA . ALA A 1 87 ? -1.058 -0.094 5.036 1.00 88.62 87 ALA A CA 1
ATOM 682 C C . ALA A 1 87 ? -1.415 -0.615 6.424 1.00 88.62 87 ALA A C 1
ATOM 684 O O . ALA A 1 87 ? -2.113 -1.621 6.578 1.00 88.62 87 ALA A O 1
ATOM 685 N N . VAL A 1 88 ? -0.982 0.134 7.435 1.00 85.69 88 VAL A N 1
ATOM 686 C CA . VAL A 1 88 ? -1.213 -0.152 8.852 1.00 85.69 88 VAL A CA 1
ATOM 687 C C . VAL A 1 88 ? -1.570 1.130 9.599 1.00 85.69 88 VAL A C 1
ATOM 689 O O . VAL A 1 88 ? -1.067 2.205 9.273 1.00 85.69 88 VAL A O 1
ATOM 692 N N . ARG A 1 89 ? -2.435 1.054 10.618 1.00 85.12 89 ARG A N 1
ATOM 693 C CA . ARG A 1 89 ? -2.695 2.210 11.491 1.00 85.12 89 ARG A CA 1
ATOM 694 C C . ARG A 1 89 ? -1.597 2.364 12.537 1.00 85.12 89 ARG A C 1
ATOM 696 O O . ARG A 1 89 ? -1.166 1.383 13.137 1.00 85.12 89 ARG A O 1
ATOM 703 N N . LEU A 1 90 ? -1.228 3.607 12.849 1.00 79.44 90 LEU A N 1
ATOM 704 C CA . LEU A 1 90 ? -0.281 3.930 13.927 1.00 79.44 90 LEU A CA 1
ATOM 705 C C . LEU A 1 90 ? -0.714 3.388 15.293 1.00 79.44 90 LEU A C 1
ATOM 707 O O . LEU A 1 90 ? 0.128 3.045 16.119 1.00 79.44 90 LEU A O 1
ATOM 711 N N . SER A 1 91 ? -2.023 3.326 15.538 1.00 81.69 91 SER A N 1
ATOM 712 C CA . SER A 1 91 ? -2.586 2.795 16.779 1.00 81.69 91 SER A CA 1
ATOM 713 C C . SER A 1 91 ? -2.477 1.271 16.895 1.00 81.69 91 SER A C 1
ATOM 715 O O . SER A 1 91 ? -2.710 0.738 17.977 1.00 81.69 91 SER A O 1
ATOM 717 N N . GLY A 1 92 ? -2.154 0.563 15.805 1.00 79.06 92 GLY A N 1
ATOM 718 C CA . GLY A 1 92 ? -2.242 -0.897 15.719 1.00 79.06 92 GLY A CA 1
ATOM 719 C C . GLY A 1 92 ? -3.678 -1.426 15.616 1.00 79.06 92 GLY A C 1
ATOM 720 O O . GLY A 1 92 ? -3.883 -2.636 15.609 1.00 79.06 92 GLY A O 1
ATOM 721 N N . GLU A 1 93 ? -4.677 -0.541 15.545 1.00 86.31 93 GLU A N 1
ATOM 722 C CA . GLU A 1 93 ? -6.063 -0.927 15.288 1.00 86.31 93 GLU A CA 1
ATOM 723 C C . GLU A 1 93 ? -6.260 -1.318 13.821 1.00 86.31 93 GLU A C 1
ATOM 725 O O . GLU A 1 93 ? -5.593 -0.798 12.924 1.00 86.31 93 GLU A O 1
ATOM 730 N N . ALA A 1 94 ? -7.246 -2.178 13.572 1.00 86.25 94 ALA A N 1
ATOM 731 C CA . ALA A 1 94 ? -7.666 -2.508 12.220 1.00 86.25 94 ALA A CA 1
ATOM 732 C C . ALA A 1 94 ? -8.104 -1.251 11.447 1.00 86.25 94 ALA A C 1
ATOM 734 O O . ALA A 1 94 ? -8.686 -0.311 12.007 1.00 86.25 94 ALA A O 1
ATOM 735 N N . ILE A 1 95 ? -7.848 -1.248 10.139 1.00 86.88 95 ILE A N 1
ATOM 736 C CA . ILE A 1 95 ? -8.388 -0.241 9.229 1.00 86.88 95 ILE A CA 1
ATOM 737 C C . ILE A 1 95 ? -9.910 -0.428 9.141 1.00 86.88 95 ILE A C 1
ATOM 739 O O . ILE A 1 95 ? -10.399 -1.541 8.947 1.00 86.88 95 ILE A O 1
ATOM 743 N N . GLY A 1 96 ? -10.663 0.663 9.306 1.00 83.94 96 GLY A N 1
ATOM 744 C CA . GLY A 1 96 ? -12.127 0.642 9.247 1.00 83.94 96 GLY A CA 1
ATOM 745 C C . GLY A 1 96 ? -12.659 0.274 7.859 1.00 83.94 96 GLY A C 1
ATOM 746 O O . GLY A 1 96 ? -11.993 0.512 6.855 1.00 83.94 96 GLY A O 1
ATOM 747 N N . GLU A 1 97 ? -13.874 -0.275 7.793 1.00 85.75 97 GLU A N 1
ATOM 748 C CA . GLU A 1 97 ? -14.462 -0.828 6.560 1.00 85.75 97 GLU A CA 1
ATOM 749 C C . GLU A 1 97 ? -14.501 0.161 5.386 1.00 85.75 97 GLU A C 1
ATOM 751 O O . GLU A 1 97 ? -14.197 -0.217 4.257 1.00 85.75 97 GLU A O 1
ATOM 756 N N . GLU A 1 98 ? -14.835 1.431 5.632 1.00 83.88 98 GLU A N 1
ATOM 757 C CA . GLU A 1 98 ? -14.904 2.442 4.570 1.00 83.88 98 GLU A CA 1
ATOM 758 C C . GLU A 1 98 ? -13.533 2.739 3.958 1.00 83.88 98 GLU A C 1
ATOM 760 O O . GLU A 1 98 ? -13.393 2.804 2.734 1.00 83.88 98 GLU A O 1
ATOM 765 N N . LEU A 1 99 ? -12.512 2.894 4.804 1.00 83.56 99 LEU A N 1
ATOM 766 C CA . LEU A 1 99 ? -11.143 3.105 4.350 1.00 83.56 99 LEU A CA 1
ATOM 767 C C . LEU A 1 99 ? -10.575 1.832 3.718 1.00 83.56 99 LEU A C 1
ATOM 769 O O . LEU A 1 99 ? -9.899 1.908 2.699 1.00 83.56 99 LEU A O 1
ATOM 773 N N . MET A 1 100 ? -10.911 0.659 4.253 1.00 87.31 100 MET A N 1
ATOM 774 C CA . MET A 1 100 ? -10.545 -0.625 3.663 1.00 87.31 100 MET A CA 1
ATOM 775 C C . MET A 1 100 ? -11.114 -0.760 2.247 1.00 87.31 100 MET A C 1
ATOM 777 O O . MET A 1 100 ? -10.381 -1.071 1.315 1.00 87.31 100 MET A O 1
ATOM 781 N N . ALA A 1 101 ? -12.400 -0.463 2.051 1.00 87.56 101 ALA A N 1
ATOM 782 C CA . ALA A 1 101 ? -13.025 -0.488 0.731 1.00 87.56 101 ALA A CA 1
ATOM 783 C C . ALA A 1 101 ? -12.350 0.487 -0.246 1.00 87.56 101 ALA A C 1
ATOM 785 O O . ALA A 1 101 ? -12.191 0.169 -1.422 1.00 87.56 101 ALA A O 1
ATOM 786 N N . TRP A 1 102 ? -11.917 1.652 0.243 1.00 86.19 102 TRP A N 1
ATOM 787 C CA . TRP A 1 102 ? -11.160 2.617 -0.551 1.00 86.19 102 TRP A CA 1
ATOM 788 C C . TRP A 1 102 ? -9.772 2.089 -0.946 1.00 86.19 102 TRP A C 1
ATOM 790 O O . TRP A 1 102 ? -9.388 2.191 -2.107 1.00 86.19 102 TRP A O 1
ATOM 800 N N . LEU A 1 103 ? -9.044 1.491 -0.002 1.00 86.19 103 LEU A N 1
ATOM 801 C CA . LEU A 1 103 ? -7.702 0.927 -0.188 1.00 86.19 103 LEU A CA 1
ATOM 802 C C . LEU A 1 103 ? -7.684 -0.326 -1.078 1.00 86.19 103 LEU A C 1
ATOM 804 O O . LEU A 1 103 ? -6.677 -0.641 -1.707 1.00 86.19 103 LEU A O 1
ATOM 808 N N . MET A 1 104 ? -8.806 -1.032 -1.152 1.00 87.50 104 MET A N 1
ATOM 809 C CA . MET A 1 104 ? -8.972 -2.240 -1.956 1.00 87.50 104 MET A CA 1
ATOM 810 C C . MET A 1 104 ? -9.361 -1.962 -3.418 1.00 87.50 104 MET A C 1
ATOM 812 O O . MET A 1 104 ? -9.503 -2.911 -4.185 1.00 87.50 104 MET A O 1
ATOM 816 N N . ASP A 1 105 ? -9.561 -0.701 -3.818 1.00 87.56 105 ASP A N 1
ATOM 817 C CA . ASP A 1 105 ? -10.003 -0.319 -5.166 1.00 87.56 105 ASP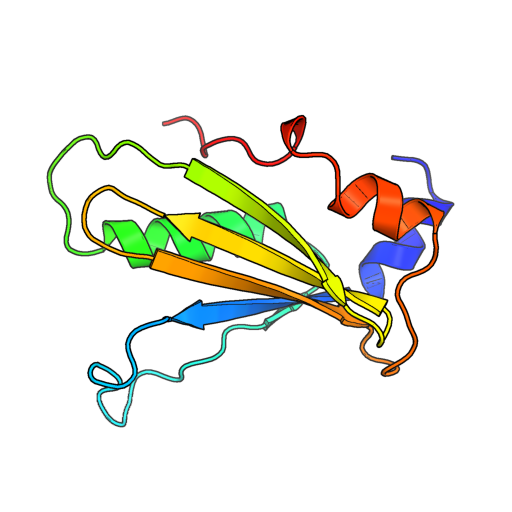 A CA 1
ATOM 818 C C . ASP A 1 105 ? -8.819 -0.233 -6.156 1.00 87.56 105 ASP A C 1
ATOM 820 O O . ASP A 1 105 ? -8.102 0.775 -6.160 1.00 87.56 105 ASP A O 1
ATOM 824 N N . PRO A 1 106 ? -8.610 -1.240 -7.035 1.00 77.06 106 PRO A N 1
ATOM 825 C CA . PR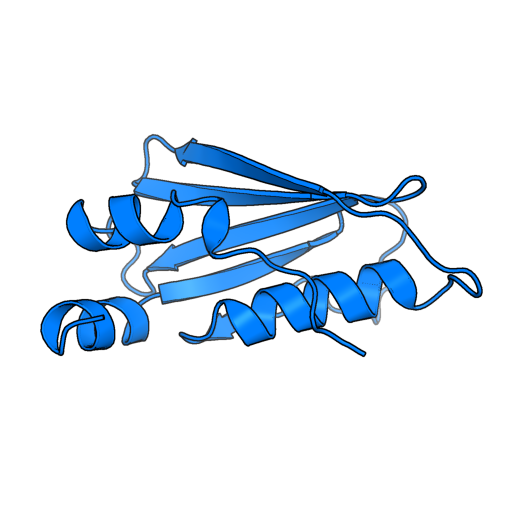O A 1 106 ? -7.440 -1.311 -7.908 1.00 77.06 106 PRO A CA 1
ATOM 826 C C . PRO A 1 106 ? -7.363 -0.152 -8.917 1.00 77.06 106 PRO A C 1
ATOM 828 O O . PRO A 1 106 ? -6.284 0.159 -9.415 1.00 77.06 106 PRO A O 1
ATOM 831 N N . ALA A 1 107 ? -8.479 0.526 -9.217 1.00 81.19 107 ALA A N 1
ATOM 832 C CA . ALA A 1 107 ? -8.497 1.631 -10.176 1.00 81.19 107 ALA A CA 1
ATOM 833 C C . ALA A 1 107 ? -7.681 2.849 -9.707 1.00 81.19 107 ALA A C 1
ATOM 835 O O . ALA A 1 107 ? -7.303 3.687 -10.527 1.00 81.19 107 ALA A O 1
ATOM 836 N N . ARG A 1 108 ? -7.401 2.945 -8.402 1.00 76.56 108 ARG A N 1
ATOM 837 C CA . ARG A 1 108 ? -6.647 4.046 -7.784 1.00 76.56 108 ARG A CA 1
ATOM 838 C C . ARG A 1 108 ? -5.145 3.932 -7.986 1.00 76.56 108 ARG A C 1
ATOM 840 O O . ARG A 1 108 ? -4.453 4.940 -7.941 1.00 76.56 108 ARG A O 1
ATOM 847 N N . PHE A 1 109 ? -4.654 2.726 -8.235 1.00 77.19 109 PHE A N 1
ATOM 848 C CA . PHE A 1 109 ? -3.235 2.459 -8.403 1.00 77.19 109 PHE A CA 1
ATOM 849 C C . PHE A 1 109 ? -2.900 2.613 -9.876 1.00 77.19 109 PHE A C 1
ATOM 851 O O . PHE A 1 109 ? -2.905 1.655 -10.645 1.00 77.19 109 PHE A O 1
ATOM 858 N N . GLN A 1 110 ? -2.687 3.859 -10.282 1.00 68.19 110 GLN A N 1
ATOM 859 C CA . GLN A 1 110 ? -2.204 4.154 -11.618 1.00 68.19 110 GLN A CA 1
ATOM 860 C C . GLN A 1 110 ? -0.706 4.436 -11.585 1.00 68.19 110 GLN A C 1
ATOM 862 O O . GLN A 1 110 ? -0.195 4.972 -10.598 1.00 68.19 110 GLN A O 1
ATOM 867 N N . PRO A 1 111 ? -0.010 4.128 -12.687 1.00 63.22 111 PRO A N 1
ATOM 868 C CA . PRO A 1 111 ? 1.274 4.728 -12.958 1.00 63.22 111 PRO A CA 1
ATOM 869 C C . PRO A 1 111 ? 1.340 6.218 -12.656 1.00 63.22 111 PRO A C 1
ATOM 871 O O . PRO A 1 111 ? 0.421 6.936 -13.067 1.00 63.22 111 PRO A O 1
ATOM 874 N N . PRO A 1 112 ? 2.439 6.734 -12.071 1.00 58.78 112 PRO A N 1
ATOM 875 C CA . PRO A 1 112 ? 2.769 8.129 -12.304 1.00 58.78 112 PRO A CA 1
ATOM 876 C C . PRO A 1 112 ? 2.884 8.331 -13.823 1.00 58.78 112 PRO A C 1
ATOM 878 O O . PRO A 1 112 ? 3.630 7.621 -14.497 1.00 58.78 112 PRO A O 1
ATOM 881 N N . GLN A 1 113 ? 2.093 9.251 -14.379 1.00 57.91 113 GLN A N 1
ATOM 882 C CA . GLN A 1 113 ? 2.231 9.622 -15.787 1.00 57.91 113 GLN A CA 1
ATOM 883 C C . GLN A 1 113 ? 3.508 10.453 -15.959 1.00 57.91 113 GLN A C 1
ATOM 885 O O . GLN A 1 113 ? 3.803 11.297 -15.109 1.00 57.91 113 GLN A O 1
ATOM 890 N N . ALA A 1 114 ? 4.260 10.158 -17.022 1.00 52.38 114 ALA A N 1
ATOM 891 C CA . ALA A 1 114 ? 5.509 10.831 -17.380 1.00 52.38 114 ALA A CA 1
ATOM 892 C C . ALA A 1 114 ? 5.328 12.332 -17.667 1.00 52.38 114 ALA A C 1
ATOM 894 O O . ALA A 1 114 ? 4.251 12.719 -18.180 1.00 52.38 114 ALA A O 1
#

Radius of gyration: 14.4 Å; chains: 1; bounding box: 39×26×37 Å

Secondary structure (DSSP, 8-state):
--HHHHHHHTTEEEEEEES-TT---TTS-S-EEEES-HHHHHHHHHHHHTTT--S---EEEEEEEE-TTS-EEEEEEESS-EEEEEEEETTSPPPPHHHHHHHT-GGG------

pLDDT: mean 75.02, std 12.52, range [42.19, 89.75]

Organism: Deinococcus peraridilitoris (strain DSM 19664 / LMG 22246 / CIP 109416 / KR-200) (NCBI:txid937777)